Protein AF-A0A9X4SEG3-F1 (afdb_monomer)

Radius of gyration: 26.06 Å; Cα contacts (8 Å, |Δi|>4): 181; chains: 1; bounding box: 43×41×82 Å

Solvent-accessible surface area (backbone atoms only — not comparable to full-atom values): 9471 Å² total; per-residue (Å²): 117,73,63,64,54,51,52,53,50,54,51,52,52,52,53,50,52,51,52,51,52,50,49,49,62,76,39,39,75,70,53,56,73,75,50,84,74,76,83,69,88,50,76,54,48,27,5,53,78,68,40,68,84,71,41,33,72,49,71,45,48,43,78,89,40,78,43,56,24,36,30,52,32,48,47,44,93,79,69,66,38,66,38,53,41,68,74,64,84,72,84,73,83,77,61,62,58,85,83,89,75,83,95,45,58,96,80,15,46,58,4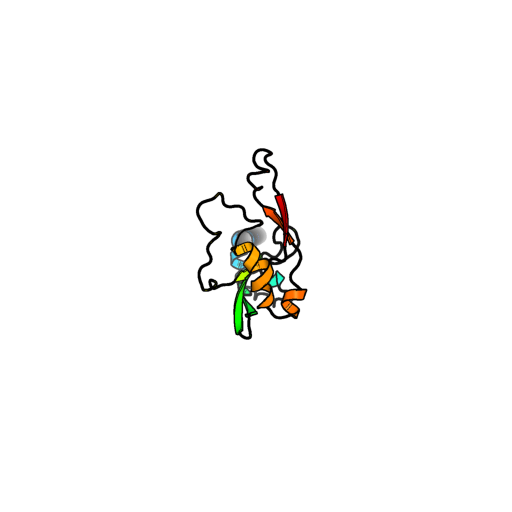8,52,38,48,64,67,50,52,50,68,38,37,44,73,71,58,55,71,71,44,54,81,39,81,41,79,41,75,44,47,78,95,56,55,87,72,86,57,71,37,78,47,78,41,61,62,109

Mean predicted aligned error: 10.56 Å

Sequence (157 aa):
MKSKKKMMMFLGLSLLQILIAVFIVVKREDFIYLLPAKEPQVLRDLAYDKDKRLGYTIHIKEEGKLVPYLVLTKNYINQGNVLLLRKYLLDPPMSFRDGWEEAYYGHSIPEACMHKDFIKRLSKDVQKNIPLTELGIKPSEENAGMGHIEKIKRKLF

Organism: NCBI:txid1281486

InterPro domains:
  IPR046240 Domain of unknown function DUF6273 [PF19789] (79-157)

pLDDT: mean 83.92, std 8.59, range [56.06, 95.69]

Nearest PDB structures (foldseek):
  7y7a-assembly1_UA  TM=1.398E-01  e=9.437E+00  Porphyridium purpureum

Secondary structure (DSSP, 8-state):
-HHHHHHHHHHHHHHHHHHHHHHHHHTHHHHHTTSPPPPP-SGGGG-TTT-GGG--EEEEEETTEEEEEEEEEEEETTTTEEEEEESS--SS---SSSSSS---GGG-HHHHIIIIIIHHHB-HHHHHHS-EEEEEEPPPGGGTTS-PPEEEEEE--

Foldseek 3Di:
DVVVVVVVVVVVVVVVVVVVVVVCVVCVVVVVVVDDDDADPDLQCLACVHDPNNHQWDFFQFQNDTFIWGFHHQQVVNPRHTDIHGPDDDPPDDDQDPDDDDRFNCPTPVNCCQFPPRLVRGDPVVSVPQDFDWDFTDDDPVPPDPPDTDIDTGRHD

Structure (mmCIF, N/CA/C/O backbone):
data_AF-A0A9X4SEG3-F1
#
_entry.id   AF-A0A9X4SEG3-F1
#
loop_
_atom_site.group_PDB
_atom_site.id
_atom_site.type_symbol
_atom_site.label_atom_id
_atom_site.label_alt_id
_atom_site.label_comp_id
_atom_site.label_asym_id
_atom_site.label_entity_id
_atom_site.label_seq_id
_atom_site.pdbx_PDB_ins_code
_atom_site.Cartn_x
_atom_site.Cartn_y
_atom_site.Cartn_z
_atom_site.occupancy
_atom_site.B_iso_or_equiv
_atom_site.auth_seq_id
_atom_site.auth_comp_id
_atom_site.auth_asym_id
_atom_site.auth_atom_id
_atom_site.pdbx_PDB_model_num
ATOM 1 N N . MET A 1 1 ? -14.946 26.618 64.139 1.00 58.41 1 MET A N 1
ATOM 2 C CA . MET A 1 1 ? -14.111 25.448 63.758 1.00 58.41 1 MET A CA 1
ATOM 3 C C . MET A 1 1 ? -14.717 24.586 62.635 1.00 58.41 1 MET A C 1
ATOM 5 O O . MET A 1 1 ? -13.980 24.148 61.760 1.00 58.41 1 MET A O 1
ATOM 9 N N . LYS A 1 2 ? -16.047 24.381 62.601 1.00 58.00 2 LYS A N 1
ATOM 10 C CA . LYS A 1 2 ? -16.752 23.530 61.614 1.00 58.00 2 LYS A CA 1
ATOM 11 C C . LYS A 1 2 ? -16.654 24.008 60.145 1.00 58.00 2 LYS A C 1
ATOM 13 O O . LYS A 1 2 ? -16.525 23.168 59.262 1.00 58.00 2 LYS A O 1
ATOM 18 N N . SER A 1 3 ? -16.659 25.322 59.871 1.00 68.94 3 SER A N 1
ATOM 19 C CA . SER A 1 3 ? -16.568 25.845 58.488 1.00 68.94 3 SER A CA 1
ATOM 20 C C . SER A 1 3 ? -15.157 25.759 57.889 1.00 68.94 3 SER A C 1
ATOM 22 O O . SER A 1 3 ? -15.024 25.383 56.730 1.00 68.94 3 SER A O 1
ATOM 24 N N . LYS A 1 4 ? -14.097 25.988 58.682 1.00 75.88 4 LYS A N 1
ATOM 25 C CA . LYS A 1 4 ? -12.697 25.835 58.237 1.00 75.88 4 LYS A CA 1
ATOM 26 C C . LYS A 1 4 ? -12.380 24.396 57.802 1.00 75.88 4 LYS A C 1
ATOM 28 O O . LYS A 1 4 ? -11.745 24.204 56.774 1.00 75.88 4 LYS A O 1
ATOM 33 N N . LYS A 1 5 ? -12.886 23.384 58.526 1.00 78.88 5 LYS A N 1
ATOM 34 C CA . LYS A 1 5 ? -12.760 21.962 58.138 1.00 78.88 5 LYS A CA 1
ATOM 35 C C . LYS A 1 5 ? -13.456 21.654 56.807 1.00 78.88 5 LYS A C 1
ATOM 37 O O . LYS A 1 5 ? -12.868 20.983 55.968 1.00 78.88 5 LYS A O 1
ATOM 42 N N . LYS A 1 6 ? -14.673 22.175 56.595 1.00 79.44 6 LYS A N 1
ATOM 43 C CA . LYS A 1 6 ? -15.382 22.037 55.311 1.00 79.44 6 LYS A CA 1
ATOM 44 C C . LYS A 1 6 ? -14.609 22.703 54.170 1.00 7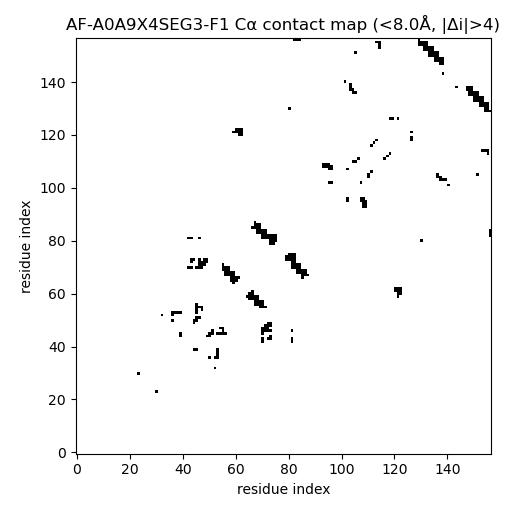9.44 6 LYS A C 1
ATOM 46 O O . LYS A 1 6 ? -14.452 22.093 53.124 1.00 79.44 6 LYS A O 1
ATOM 51 N N . MET A 1 7 ? -14.075 23.906 54.385 1.00 83.50 7 MET A N 1
ATOM 52 C CA . MET A 1 7 ? -13.304 24.632 53.370 1.00 83.50 7 MET A CA 1
ATOM 53 C C . MET A 1 7 ? -12.010 23.904 52.980 1.00 83.50 7 MET A C 1
ATOM 55 O O . MET A 1 7 ? -11.731 23.766 51.796 1.00 83.50 7 MET A O 1
ATOM 59 N N . MET A 1 8 ? -11.272 23.357 53.951 1.00 84.38 8 MET A N 1
ATOM 60 C CA . MET A 1 8 ? -10.089 22.525 53.683 1.00 84.38 8 MET A CA 1
ATOM 61 C C . MET A 1 8 ? -10.436 21.235 52.931 1.00 84.38 8 MET A C 1
ATOM 63 O O . MET A 1 8 ? -9.691 20.817 52.051 1.00 84.38 8 MET A O 1
ATOM 67 N N . MET A 1 9 ? -11.582 20.624 53.243 1.00 85.69 9 MET A N 1
ATOM 68 C CA . MET A 1 9 ? -12.073 19.443 52.533 1.00 85.69 9 MET A CA 1
ATOM 69 C C . MET A 1 9 ? -12.426 19.770 51.072 1.00 85.69 9 MET A C 1
ATOM 71 O O . MET A 1 9 ? -12.031 19.027 50.178 1.00 85.69 9 MET A O 1
ATOM 75 N N . PHE A 1 10 ? -13.089 20.904 50.813 1.00 85.94 10 PHE A N 1
ATOM 76 C CA . PHE A 1 10 ? -13.342 21.393 49.451 1.00 85.94 10 PHE A CA 1
ATOM 77 C C . PHE A 1 10 ? -12.047 21.692 48.688 1.00 85.94 10 PHE A C 1
ATOM 79 O O . PHE A 1 10 ? -11.931 21.328 47.521 1.00 85.94 10 PHE A O 1
ATOM 86 N N . LEU A 1 11 ? -11.059 22.305 49.347 1.00 86.69 11 LEU A N 1
ATOM 87 C CA . LEU A 1 11 ? -9.759 22.593 48.741 1.00 86.69 11 LEU A CA 1
ATOM 88 C C . LEU A 1 11 ? -9.020 21.301 48.354 1.00 86.69 11 LEU A C 1
ATOM 90 O O . LEU A 1 11 ? -8.482 21.203 47.255 1.00 86.69 11 LEU A O 1
ATOM 94 N N . GLY A 1 12 ? -9.045 20.292 49.231 1.00 88.00 12 GLY A N 1
ATOM 95 C CA . GLY A 1 12 ? -8.456 18.978 48.965 1.00 88.00 12 GLY A CA 1
ATOM 96 C C . GLY A 1 12 ? -9.146 18.230 47.820 1.00 88.00 12 GLY A C 1
ATOM 97 O O . GLY A 1 12 ? -8.469 17.669 46.964 1.00 88.00 12 GLY A O 1
ATOM 98 N N . LEU A 1 13 ? -10.481 18.272 47.756 1.00 88.56 13 LEU A N 1
ATOM 99 C CA . LEU A 1 13 ? -11.262 17.700 46.649 1.00 88.56 13 LEU A CA 1
ATOM 100 C C . LEU A 1 13 ? -10.959 18.391 45.312 1.00 88.56 13 LEU A C 1
ATOM 102 O O . LEU A 1 13 ? -10.793 17.712 44.302 1.00 88.56 13 LEU A O 1
ATOM 106 N N . SER A 1 14 ? -10.835 19.720 45.317 1.00 86.88 14 SER A N 1
ATOM 107 C CA . SER A 1 14 ? -10.451 20.505 44.138 1.00 86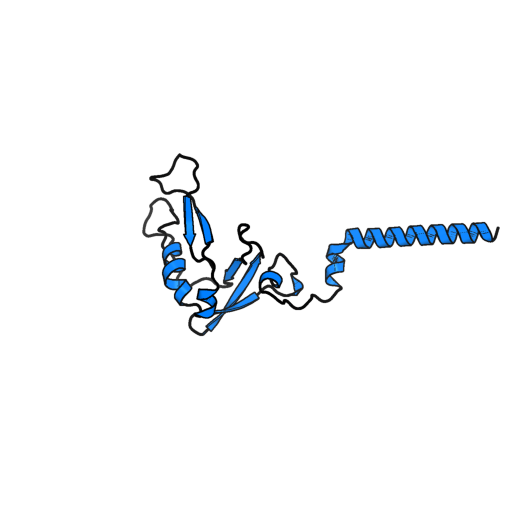.88 14 SER A CA 1
ATOM 108 C C . SER A 1 14 ? -9.051 20.128 43.635 1.00 86.88 14 SER A C 1
ATOM 110 O O . SER A 1 14 ? -8.872 19.810 42.460 1.00 86.88 14 SER A O 1
ATOM 112 N N . LEU A 1 15 ? -8.066 20.054 44.537 1.00 89.38 15 LEU A N 1
ATOM 113 C CA . LEU A 1 15 ? -6.704 19.620 44.205 1.00 89.38 15 LEU A CA 1
ATOM 114 C C . LEU A 1 15 ? -6.668 18.193 43.643 1.00 89.38 15 LEU A C 1
ATOM 116 O O . LEU A 1 15 ? -5.946 17.926 42.682 1.00 89.38 15 LEU A O 1
ATOM 120 N N . LEU A 1 16 ? -7.475 17.285 44.197 1.00 92.38 16 LEU A N 1
ATOM 121 C CA . LEU A 1 16 ? -7.578 15.912 43.710 1.00 92.38 16 LEU A CA 1
ATOM 122 C C . LEU A 1 16 ? -8.166 15.847 42.292 1.00 92.38 16 LEU A C 1
ATOM 124 O O . LEU A 1 16 ? -7.650 15.111 41.454 1.00 92.38 16 LEU A O 1
ATOM 128 N N . GLN A 1 17 ? -9.203 16.636 41.994 1.00 88.94 17 GLN A N 1
ATOM 129 C CA . GLN A 1 17 ? -9.780 16.717 40.646 1.00 88.94 17 GLN A CA 1
ATOM 130 C C . GLN A 1 17 ? -8.765 17.231 39.619 1.00 88.94 17 GLN A C 1
ATOM 132 O O . GLN A 1 17 ? -8.683 16.689 38.517 1.00 88.94 17 GLN A O 1
ATOM 137 N N . ILE A 1 18 ? -7.957 18.227 39.992 1.00 90.88 18 ILE A N 1
ATOM 138 C CA . ILE A 1 18 ? -6.886 18.754 39.136 1.00 90.88 18 ILE A CA 1
ATOM 139 C C . ILE A 1 18 ? -5.825 17.676 38.882 1.00 90.88 18 ILE A C 1
ATOM 141 O O . ILE A 1 18 ? -5.434 17.472 37.736 1.00 90.88 18 ILE A O 1
ATOM 145 N N . LEU A 1 19 ? -5.403 16.937 39.914 1.00 90.56 19 LEU A N 1
ATOM 146 C CA . LEU A 1 19 ? -4.443 15.836 39.766 1.00 90.56 19 LEU A CA 1
ATOM 147 C C . LEU A 1 19 ? -4.964 14.729 38.841 1.00 90.56 19 LEU A C 1
ATOM 149 O O . LEU A 1 19 ? -4.216 14.243 37.996 1.00 90.56 19 LEU A O 1
ATOM 153 N N . ILE A 1 20 ? -6.246 14.369 38.951 1.00 87.25 20 ILE A N 1
ATOM 154 C CA . ILE A 1 20 ? -6.887 13.389 38.062 1.00 87.25 20 ILE A CA 1
ATOM 155 C C . ILE A 1 20 ? -6.917 13.907 36.619 1.00 87.25 20 ILE A C 1
ATOM 157 O O . ILE A 1 20 ? -6.565 13.171 35.699 1.00 87.25 20 ILE A O 1
ATOM 161 N N . ALA A 1 21 ? -7.288 15.172 36.404 1.00 85.62 21 ALA A N 1
ATOM 162 C CA . ALA A 1 21 ? -7.313 15.768 35.070 1.00 85.62 21 ALA A CA 1
ATOM 163 C C . ALA A 1 21 ? -5.914 15.803 34.433 1.00 85.62 21 ALA A C 1
ATOM 165 O O . ALA A 1 21 ? -5.755 15.415 33.277 1.00 85.62 21 ALA A O 1
ATOM 166 N N . VAL A 1 22 ? -4.887 16.194 35.198 1.00 87.31 22 VAL A N 1
ATOM 167 C CA . VAL A 1 22 ? -3.485 16.166 34.751 1.00 87.31 22 VAL A CA 1
ATOM 168 C C . VAL A 1 22 ? -3.052 14.738 34.430 1.00 87.31 22 VAL A C 1
ATOM 170 O O . VAL A 1 22 ? -2.453 14.512 33.382 1.00 87.31 22 VAL A O 1
ATOM 173 N N . PHE A 1 23 ? -3.404 13.762 35.271 1.00 84.69 23 PHE A N 1
ATOM 174 C CA . PHE A 1 23 ? -3.096 12.356 35.021 1.00 84.69 23 PHE A CA 1
ATOM 175 C C . PHE A 1 23 ? -3.724 11.860 33.711 1.00 84.69 23 PHE A C 1
ATOM 177 O O . PHE A 1 23 ? -3.027 11.249 32.907 1.00 84.69 23 PHE A O 1
ATOM 184 N N . ILE A 1 24 ? -4.993 12.189 33.441 1.00 82.31 24 ILE A N 1
ATOM 185 C CA . ILE A 1 24 ? -5.682 11.844 32.184 1.00 82.31 24 ILE A CA 1
ATOM 186 C C . ILE A 1 24 ? -5.010 12.506 30.976 1.00 82.31 24 ILE A C 1
ATOM 188 O O . ILE A 1 24 ? -4.871 11.867 29.938 1.00 82.31 24 ILE A O 1
ATOM 192 N N . VAL A 1 25 ? -4.575 13.765 31.087 1.00 80.31 25 VAL A N 1
ATOM 193 C CA . VAL A 1 25 ? -3.887 14.473 29.993 1.00 80.31 25 VAL A CA 1
ATOM 194 C C . VAL A 1 25 ? -2.506 13.872 29.720 1.00 80.31 25 VAL A C 1
ATOM 196 O O . VAL A 1 25 ? -2.166 13.640 28.563 1.00 80.31 25 VAL A O 1
ATOM 199 N N . VAL A 1 26 ? -1.732 13.564 30.765 1.00 82.31 26 VAL A N 1
ATOM 200 C CA . VAL A 1 26 ? -0.400 12.942 30.646 1.00 82.31 26 VAL A CA 1
ATOM 201 C C . VAL A 1 26 ? -0.501 11.520 30.093 1.00 82.31 26 VAL A C 1
ATOM 203 O O . VAL A 1 26 ? 0.327 11.104 29.289 1.00 82.31 26 VAL A O 1
ATOM 206 N N . LYS A 1 27 ? -1.535 10.776 30.492 1.00 78.56 27 LYS A N 1
ATOM 207 C CA . LYS A 1 27 ? -1.789 9.393 30.071 1.00 78.56 27 LYS A CA 1
ATOM 208 C C . LYS A 1 27 ? -2.774 9.278 28.915 1.00 78.56 27 LYS A C 1
ATOM 210 O O . LYS A 1 27 ? -3.278 8.192 28.648 1.00 78.56 27 LYS A O 1
ATOM 215 N N . ARG A 1 28 ? -3.052 10.377 28.213 1.00 68.12 28 ARG A N 1
ATOM 216 C CA . ARG A 1 28 ? -4.111 10.453 27.201 1.00 68.12 28 ARG A CA 1
ATOM 217 C C . ARG A 1 28 ? -3.997 9.349 26.157 1.00 68.12 28 ARG A C 1
ATOM 219 O O . ARG A 1 28 ? -5.012 8.757 25.816 1.00 68.12 28 ARG A O 1
ATOM 226 N N . GLU A 1 29 ? -2.787 9.052 25.690 1.00 65.88 29 GLU A N 1
ATOM 227 C CA . GLU A 1 29 ? -2.554 7.983 24.713 1.00 65.88 29 GLU A CA 1
ATOM 228 C C . GLU A 1 29 ? -2.910 6.598 25.268 1.00 65.88 29 GLU A C 1
ATOM 230 O O . GLU A 1 29 ? -3.603 5.848 24.588 1.00 65.88 29 GLU A O 1
ATOM 235 N N . ASP A 1 30 ? -2.561 6.306 26.525 1.00 67.81 30 ASP A N 1
ATOM 236 C CA . ASP A 1 30 ? -2.916 5.061 27.221 1.00 67.81 30 ASP A CA 1
ATOM 237 C C . ASP A 1 30 ? -4.444 4.950 27.442 1.00 67.81 30 ASP A C 1
ATOM 239 O O . ASP A 1 30 ? -5.023 3.868 27.332 1.00 67.81 30 ASP A O 1
ATOM 243 N N . PHE A 1 31 ? -5.129 6.075 27.695 1.00 68.81 31 PHE A N 1
ATOM 244 C CA . PHE A 1 31 ? -6.587 6.114 27.879 1.00 68.81 31 PHE A CA 1
ATOM 245 C C . PHE A 1 31 ? -7.381 5.991 26.572 1.00 68.81 31 PHE A C 1
ATOM 247 O O . PHE A 1 31 ? -8.514 5.507 26.604 1.00 68.81 31 PHE A O 1
ATOM 254 N N . ILE A 1 32 ? -6.818 6.383 25.420 1.00 65.56 32 ILE A N 1
ATOM 255 C C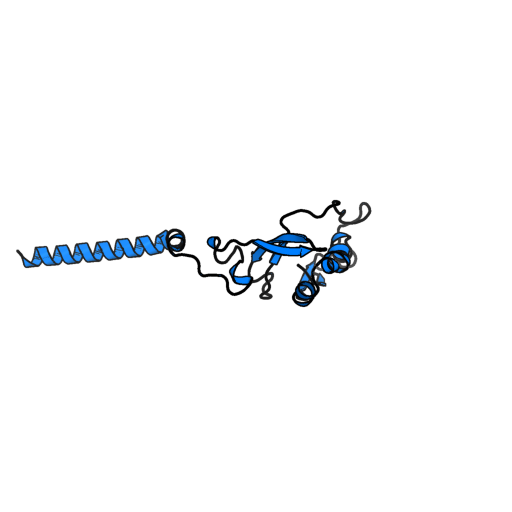A . ILE A 1 32 ? -7.490 6.218 24.118 1.00 65.56 32 ILE A CA 1
ATOM 256 C C . ILE A 1 32 ? -7.832 4.741 23.883 1.00 65.56 32 ILE A C 1
ATOM 258 O O . ILE A 1 32 ? -8.901 4.465 23.340 1.00 65.56 32 ILE A O 1
ATOM 262 N N . TYR A 1 33 ? -7.007 3.807 24.378 1.00 66.12 33 TYR A N 1
ATOM 263 C CA . TYR A 1 33 ? -7.226 2.363 24.259 1.00 66.12 33 TYR A CA 1
ATOM 264 C C . TYR A 1 33 ? -8.443 1.829 25.041 1.00 66.12 33 TYR A C 1
ATOM 266 O O . TYR A 1 33 ? -8.915 0.744 24.709 1.00 66.12 33 TYR A O 1
ATOM 274 N N . LEU A 1 34 ? -8.988 2.574 26.015 1.00 75.12 34 LEU A N 1
ATOM 275 C CA . LEU A 1 34 ? -10.133 2.140 26.838 1.00 75.12 34 LEU A CA 1
ATOM 276 C C . LEU A 1 34 ? -11.494 2.293 26.145 1.00 75.12 34 LEU A C 1
ATOM 278 O O . LEU A 1 34 ? -12.448 1.610 26.509 1.00 75.12 34 LEU A O 1
ATOM 282 N N . LEU A 1 35 ? -11.607 3.188 25.162 1.00 77.62 35 LEU A N 1
ATOM 283 C CA . LEU A 1 35 ? -12.846 3.390 24.404 1.00 77.62 35 LEU A CA 1
ATOM 284 C C . LEU A 1 35 ? -12.831 2.526 23.148 1.00 77.62 35 LEU A C 1
ATOM 286 O O . LEU A 1 35 ? -11.835 2.590 22.448 1.00 77.62 35 LEU A O 1
ATOM 290 N N . PRO A 1 36 ? -13.885 1.783 22.781 1.00 79.38 36 PRO A N 1
ATOM 291 C CA . PRO A 1 36 ? -13.873 0.997 21.548 1.00 79.38 36 PRO A CA 1
ATOM 292 C C . PRO A 1 36 ? -13.571 1.883 20.331 1.00 79.38 36 PRO A C 1
ATOM 294 O O . PRO A 1 36 ? -14.048 3.018 20.228 1.00 79.38 36 PRO A O 1
ATOM 297 N N . ALA A 1 37 ? -12.747 1.372 19.417 1.00 83.38 37 ALA A N 1
ATOM 298 C CA . ALA A 1 37 ? -12.424 2.084 18.191 1.00 83.38 37 ALA A CA 1
ATOM 299 C C . ALA A 1 37 ? -13.676 2.169 17.301 1.00 83.38 37 ALA A C 1
ATOM 301 O O . ALA A 1 37 ? -14.454 1.219 17.218 1.00 83.38 37 ALA A O 1
ATOM 302 N N . LYS A 1 38 ? -13.898 3.325 16.667 1.00 86.06 38 LYS A N 1
ATOM 303 C CA . LYS A 1 38 ? -15.053 3.520 15.778 1.00 86.06 38 LYS A CA 1
ATOM 304 C C . LYS A 1 38 ? -14.860 2.728 14.496 1.00 86.06 38 LYS A C 1
ATOM 306 O O . LYS A 1 38 ? -13.781 2.799 13.918 1.00 86.06 38 LYS A O 1
ATOM 311 N N . GLU A 1 39 ? -15.910 2.063 14.026 1.00 88.75 39 GLU A N 1
ATOM 312 C CA . GLU A 1 39 ? -15.834 1.310 12.776 1.00 88.75 39 GLU A CA 1
ATOM 313 C C . GLU A 1 39 ? -15.315 2.186 11.615 1.00 88.75 39 GLU A C 1
ATOM 315 O O . GLU A 1 39 ? -15.765 3.329 11.459 1.00 88.75 39 GLU A O 1
ATOM 320 N N . PRO A 1 40 ? -14.354 1.685 10.816 1.00 90.19 40 PRO A N 1
ATOM 321 C CA . PRO A 1 40 ? -13.790 2.421 9.691 1.00 90.19 40 PRO A CA 1
ATOM 322 C C . PRO A 1 40 ? -14.855 2.657 8.616 1.00 90.19 40 PRO A C 1
ATOM 324 O O . PRO A 1 40 ? -15.520 1.716 8.189 1.00 90.19 40 PRO A O 1
ATOM 327 N N . GLN A 1 41 ? -14.983 3.891 8.128 1.00 90.25 41 GLN A N 1
ATOM 328 C CA . GLN A 1 41 ? -15.911 4.227 7.041 1.00 90.25 41 GLN A CA 1
ATOM 329 C C . GLN A 1 41 ? -15.202 4.313 5.691 1.00 90.25 41 GLN A C 1
ATOM 331 O O . GLN A 1 41 ? -15.769 3.976 4.654 1.00 90.25 41 GLN A O 1
ATOM 336 N N . VAL A 1 42 ? -13.948 4.766 5.697 1.00 89.0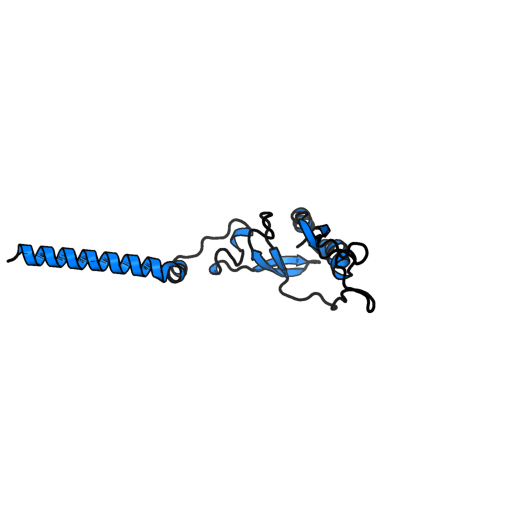6 42 VAL A N 1
ATOM 337 C CA . VAL A 1 42 ? -13.109 4.869 4.502 1.00 89.06 42 VAL A CA 1
ATOM 338 C C . VAL A 1 42 ? -11.786 4.146 4.701 1.00 89.06 42 VAL A C 1
ATOM 340 O O . VAL A 1 42 ? -11.312 3.970 5.818 1.00 89.06 42 VAL A O 1
ATOM 343 N N . LEU A 1 43 ? -11.117 3.793 3.602 1.00 88.44 43 LEU A N 1
ATOM 344 C CA . LEU A 1 43 ? -9.823 3.105 3.655 1.00 88.44 43 LEU A CA 1
ATOM 345 C C . LEU A 1 43 ? -8.758 3.875 4.460 1.00 88.44 43 LEU A C 1
ATOM 347 O O . LEU A 1 43 ? -7.942 3.272 5.145 1.00 88.44 43 LEU A O 1
ATOM 351 N N . ARG A 1 44 ? -8.796 5.214 4.444 1.00 88.44 44 ARG A N 1
ATOM 352 C CA . ARG A 1 44 ? -7.910 6.069 5.259 1.00 88.44 44 ARG A CA 1
ATOM 353 C C . ARG A 1 44 ? -8.107 5.898 6.766 1.00 88.44 44 ARG A C 1
ATOM 355 O O . ARG A 1 44 ? -7.213 6.259 7.525 1.00 88.44 44 ARG A O 1
ATOM 362 N N . ASP A 1 45 ? -9.254 5.384 7.203 1.00 89.62 45 ASP A N 1
ATOM 363 C CA . ASP A 1 45 ? -9.540 5.126 8.616 1.00 89.62 45 ASP A CA 1
ATOM 364 C C . ASP A 1 45 ? -8.757 3.923 9.146 1.00 89.62 45 ASP A C 1
ATOM 366 O O . ASP A 1 45 ? -8.432 3.893 10.326 1.00 89.62 45 ASP A O 1
ATOM 370 N N . LEU A 1 46 ? -8.396 2.996 8.252 1.00 91.94 46 LEU A N 1
ATOM 371 C CA . LEU A 1 46 ? -7.590 1.804 8.527 1.00 91.94 46 LEU A CA 1
ATOM 372 C C . LEU A 1 46 ? -6.079 2.062 8.491 1.00 91.94 46 LEU A C 1
ATOM 374 O O . LEU A 1 46 ? -5.297 1.138 8.699 1.00 91.94 46 LEU A O 1
ATOM 378 N N . ALA A 1 47 ? -5.639 3.279 8.165 1.00 90.56 47 ALA A N 1
ATOM 379 C CA . ALA A 1 47 ? -4.217 3.576 8.085 1.00 90.56 47 ALA A CA 1
ATOM 380 C C . ALA A 1 47 ? -3.539 3.407 9.455 1.00 90.56 47 ALA A C 1
ATOM 382 O O . ALA A 1 47 ? -4.067 3.837 10.484 1.00 90.56 47 ALA A O 1
ATOM 383 N N . TYR A 1 48 ? -2.345 2.810 9.457 1.00 84.62 48 TYR A N 1
ATOM 384 C CA . TYR A 1 48 ? -1.568 2.527 10.667 1.00 84.62 48 TYR A CA 1
ATOM 385 C C . TYR A 1 48 ? -1.292 3.781 11.522 1.00 84.62 48 TYR A C 1
ATOM 387 O O . TYR A 1 48 ? -1.145 3.686 12.741 1.00 84.62 48 TYR A O 1
ATOM 395 N N . ASP A 1 49 ? -1.268 4.960 10.895 1.00 83.50 49 ASP A N 1
ATOM 396 C CA . ASP A 1 49 ? -1.068 6.267 11.529 1.00 83.50 49 ASP A CA 1
ATOM 397 C C . ASP A 1 49 ? -2.334 6.889 12.160 1.00 83.50 49 ASP A C 1
ATOM 399 O O . ASP A 1 49 ? -2.252 7.984 12.722 1.00 83.50 49 ASP A O 1
ATOM 403 N N . LYS A 1 50 ? -3.503 6.231 12.086 1.00 83.19 50 LYS A N 1
ATOM 404 C CA . LYS A 1 50 ? -4.779 6.767 12.590 1.00 83.19 50 LYS A CA 1
ATOM 405 C C . LYS A 1 50 ? -5.256 6.131 13.900 1.00 83.19 50 LYS A C 1
ATOM 407 O O . LYS A 1 50 ? -5.300 6.826 14.910 1.00 83.19 50 LYS A O 1
ATOM 412 N N . ASP A 1 51 ? -5.636 4.855 13.900 1.00 83.62 51 ASP A N 1
ATOM 413 C CA . ASP A 1 51 ? -5.995 4.106 15.117 1.00 83.62 51 ASP A CA 1
ATOM 414 C C . ASP A 1 51 ? -5.622 2.631 14.938 1.00 83.62 51 ASP A C 1
ATOM 416 O O . ASP A 1 51 ? -6.258 1.891 14.188 1.00 83.62 51 ASP A O 1
ATOM 420 N N . LYS A 1 52 ? -4.585 2.188 15.653 1.00 78.88 52 LYS A N 1
ATOM 421 C CA . LYS A 1 52 ? -3.998 0.847 15.496 1.00 78.88 52 LYS A CA 1
ATOM 422 C C . LYS A 1 52 ? -4.970 -0.291 15.822 1.00 78.88 52 LYS A C 1
ATOM 424 O O . LYS A 1 52 ? -4.752 -1.418 15.383 1.00 78.88 52 LYS A O 1
ATOM 429 N N . ARG A 1 53 ? -6.028 -0.023 16.591 1.00 83.62 53 ARG A N 1
ATOM 430 C CA . ARG A 1 53 ? -6.986 -1.044 17.047 1.00 83.62 53 ARG A CA 1
ATOM 431 C C . ARG A 1 53 ? -7.971 -1.468 15.973 1.00 83.62 53 ARG A C 1
ATOM 433 O O . ARG A 1 53 ? -8.537 -2.548 16.075 1.00 83.62 53 ARG A O 1
ATOM 440 N N . LEU A 1 54 ? -8.155 -0.642 14.946 1.00 83.31 54 LEU A N 1
ATOM 441 C CA . LEU A 1 54 ? -9.016 -0.964 13.808 1.00 83.31 54 LEU A CA 1
ATOM 442 C C . LEU A 1 54 ? -8.436 -2.079 12.933 1.00 83.31 54 LEU A C 1
ATOM 444 O O . LEU A 1 54 ? -9.098 -2.563 12.016 1.00 83.31 54 LEU A O 1
ATOM 448 N N . GLY A 1 55 ? -7.194 -2.484 13.207 1.00 84.69 55 GLY A N 1
ATOM 449 C CA . GLY A 1 55 ? -6.399 -3.209 12.243 1.00 84.69 55 GLY A CA 1
ATOM 450 C C . GLY A 1 55 ? -6.050 -2.309 11.059 1.00 84.69 55 GLY A C 1
ATOM 451 O O . GLY A 1 55 ? -6.567 -1.212 10.873 1.00 84.69 55 GLY A O 1
ATOM 452 N N . TYR A 1 56 ? -5.108 -2.780 10.262 1.00 91.62 56 TYR A N 1
ATOM 453 C CA . TYR A 1 56 ? -4.572 -2.028 9.130 1.00 91.62 56 TYR A CA 1
ATOM 454 C C . TYR A 1 56 ? -4.299 -2.965 7.961 1.00 91.62 56 TYR A C 1
ATOM 456 O O . TYR A 1 56 ? -3.432 -2.709 7.140 1.00 91.62 56 TYR A O 1
ATOM 464 N N . THR A 1 57 ? -4.986 -4.110 7.913 1.00 93.50 57 THR A N 1
ATOM 465 C CA . THR A 1 57 ? -4.873 -5.066 6.813 1.00 93.50 57 THR A CA 1
ATOM 466 C C . THR A 1 57 ? -6.166 -5.097 6.024 1.00 93.50 57 THR A C 1
ATOM 468 O O . THR A 1 57 ? -7.224 -5.349 6.592 1.00 93.50 57 THR A O 1
ATOM 471 N N . ILE A 1 58 ? -6.063 -4.924 4.713 1.00 93.69 58 ILE A N 1
ATOM 472 C CA . ILE A 1 58 ? -7.144 -5.212 3.773 1.00 93.69 58 ILE A CA 1
ATOM 473 C C . ILE A 1 58 ? -6.734 -6.349 2.846 1.00 93.69 58 ILE A C 1
ATOM 475 O O . ILE A 1 58 ? -5.548 -6.632 2.687 1.00 93.69 58 ILE A O 1
ATOM 479 N N . HIS A 1 59 ? -7.714 -7.006 2.235 1.00 94.69 59 HIS A N 1
ATOM 480 C CA . HIS A 1 59 ? -7.464 -8.050 1.250 1.00 94.69 59 HIS A CA 1
ATOM 481 C C . HIS A 1 59 ? -7.830 -7.541 -0.132 1.00 94.69 59 HIS A C 1
ATOM 483 O O . HIS A 1 59 ? -8.943 -7.065 -0.351 1.00 94.69 59 HIS A O 1
ATOM 489 N N . ILE A 1 60 ? -6.890 -7.654 -1.061 1.00 94.06 60 ILE A N 1
ATOM 490 C CA . ILE A 1 60 ? -7.070 -7.224 -2.440 1.00 94.06 60 ILE A CA 1
ATOM 491 C C . ILE A 1 60 ? -6.965 -8.438 -3.344 1.00 94.06 60 ILE A C 1
ATOM 493 O O . ILE A 1 60 ? -6.145 -9.327 -3.131 1.00 94.06 60 ILE A O 1
ATOM 497 N N . LYS A 1 61 ? -7.852 -8.498 -4.337 1.00 93.62 61 LYS A N 1
ATOM 498 C CA . LYS A 1 61 ? -7.892 -9.600 -5.287 1.00 93.62 61 LYS A CA 1
ATOM 499 C C . LYS A 1 61 ? -6.794 -9.424 -6.341 1.00 93.62 61 LYS A C 1
ATOM 501 O O . LYS A 1 61 ? -6.913 -8.548 -7.196 1.00 93.62 61 LYS A O 1
ATOM 506 N N . GLU A 1 62 ? -5.778 -10.278 -6.283 1.00 93.12 62 GLU A N 1
ATOM 507 C CA . GLU A 1 62 ? -4.727 -10.458 -7.290 1.00 93.12 62 GLU A CA 1
ATOM 508 C C . GLU A 1 62 ? -4.956 -11.798 -8.002 1.00 93.12 62 GLU A C 1
ATOM 510 O O . GLU A 1 62 ? -5.005 -12.836 -7.345 1.00 93.12 62 GLU A O 1
ATOM 515 N N . GLU A 1 63 ? -5.135 -11.802 -9.326 1.00 91.56 63 GLU A N 1
ATOM 516 C CA . GLU A 1 63 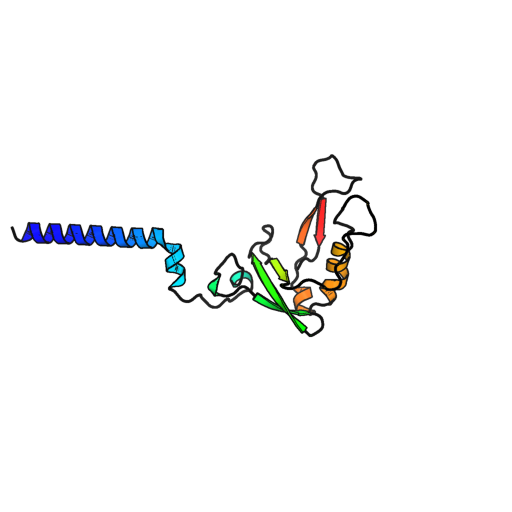? -5.265 -13.034 -10.138 1.00 91.56 63 GLU A CA 1
ATOM 517 C C . GLU A 1 63 ? -6.287 -14.044 -9.579 1.00 91.56 63 GLU A C 1
ATOM 519 O O . GLU A 1 63 ? -6.100 -15.258 -9.599 1.00 91.56 63 GLU A O 1
ATOM 524 N N . GLY A 1 64 ? -7.391 -13.537 -9.028 1.00 90.50 64 GLY A N 1
ATOM 525 C CA . GLY A 1 64 ? -8.433 -14.378 -8.442 1.00 90.50 64 GLY A CA 1
ATOM 526 C C . GLY A 1 64 ? -8.284 -14.658 -6.944 1.00 90.50 64 GLY A C 1
ATOM 527 O O . GLY A 1 64 ? -9.279 -15.021 -6.320 1.00 90.50 64 GLY A O 1
ATOM 528 N N . LYS A 1 65 ? -7.108 -14.432 -6.350 1.00 93.06 65 LYS A N 1
ATOM 529 C CA . LYS A 1 65 ? -6.797 -14.736 -4.945 1.00 93.06 65 LYS A CA 1
ATOM 530 C C . LYS A 1 65 ? -6.826 -13.482 -4.078 1.00 93.06 65 LYS A C 1
ATOM 532 O O . LYS A 1 65 ? -6.409 -12.414 -4.509 1.00 93.06 65 LYS A O 1
ATOM 537 N N . LEU A 1 66 ? -7.310 -13.610 -2.845 1.00 95.12 66 LEU A N 1
ATOM 538 C CA . LEU A 1 66 ? -7.255 -12.534 -1.856 1.00 95.12 66 LEU A CA 1
ATOM 539 C C . LEU A 1 66 ? -5.862 -12.484 -1.227 1.00 95.12 66 LEU A C 1
ATOM 541 O O . LEU A 1 66 ? -5.457 -13.418 -0.540 1.00 95.12 66 LEU A O 1
ATOM 545 N N . VAL A 1 67 ? -5.149 -11.387 -1.452 1.00 95.19 67 VAL A N 1
ATOM 546 C CA . VAL A 1 67 ? -3.808 -11.150 -0.916 1.00 95.19 67 VAL A CA 1
ATOM 547 C C . VAL A 1 67 ? -3.864 -10.019 0.112 1.00 95.19 67 VAL A C 1
ATOM 549 O O . VAL A 1 67 ? -4.543 -9.017 -0.128 1.00 95.19 67 VAL A O 1
ATOM 552 N N . PRO A 1 68 ? -3.200 -10.153 1.272 1.00 95.69 68 PRO A N 1
ATOM 553 C CA . PRO A 1 68 ? -3.251 -9.134 2.310 1.00 95.69 68 PRO A CA 1
ATOM 554 C C . PRO A 1 68 ? -2.274 -7.974 2.067 1.00 95.69 68 PRO A C 1
ATOM 556 O O . PRO A 1 68 ? -1.090 -8.169 1.780 1.00 95.69 68 PRO A O 1
ATOM 559 N N . TYR A 1 69 ? -2.772 -6.762 2.298 1.00 94.50 69 TYR A N 1
ATOM 560 C CA . TYR A 1 69 ? -2.058 -5.491 2.200 1.00 94.50 69 TYR A CA 1
ATOM 561 C C . TYR A 1 69 ? -2.177 -4.704 3.495 1.00 94.50 69 TYR A C 1
ATOM 563 O O . TYR A 1 69 ? -3.258 -4.619 4.070 1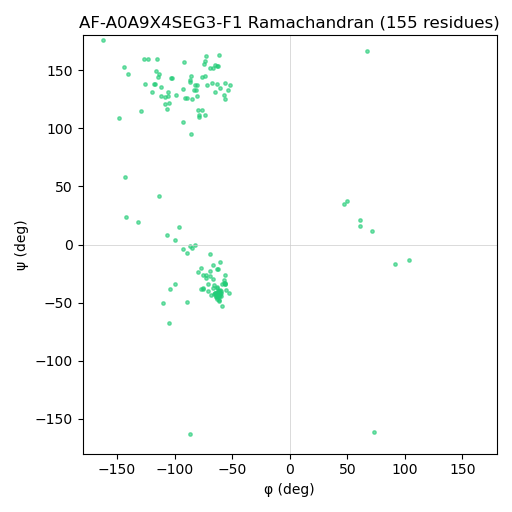.00 94.50 69 TYR A O 1
ATOM 571 N N . LEU A 1 70 ? -1.075 -4.100 3.924 1.00 93.50 70 LEU A N 1
ATOM 572 C CA . LEU A 1 70 ? -1.026 -3.133 5.008 1.00 93.50 70 LEU A CA 1
ATOM 573 C C . LEU A 1 70 ? -1.437 -1.751 4.502 1.00 93.50 70 LEU A C 1
ATOM 575 O O . LEU A 1 70 ? -0.918 -1.297 3.490 1.00 93.50 70 LEU A O 1
ATOM 579 N N . VAL A 1 71 ? -2.310 -1.063 5.228 1.00 93.25 71 VAL A N 1
ATOM 580 C CA . VAL A 1 71 ? -2.667 0.339 5.003 1.00 93.25 71 VAL A CA 1
ATOM 581 C C . VAL A 1 71 ? -1.754 1.194 5.880 1.00 93.25 71 VAL A C 1
ATOM 583 O O . VAL A 1 71 ? -1.904 1.217 7.099 1.00 93.25 71 VAL A O 1
ATOM 586 N N . LEU A 1 72 ? -0.758 1.854 5.289 1.00 89.69 72 LEU A N 1
ATOM 587 C CA . LEU A 1 72 ? 0.340 2.458 6.054 1.00 89.69 72 LEU A CA 1
ATOM 588 C C . LEU A 1 72 ? 0.068 3.897 6.497 1.00 89.69 72 LEU A C 1
ATOM 590 O O . LEU A 1 72 ? 0.259 4.227 7.663 1.00 89.69 72 LEU A O 1
ATOM 594 N N . THR A 1 73 ? -0.365 4.759 5.582 1.00 88.62 73 THR A N 1
ATOM 595 C CA . THR A 1 73 ? -0.602 6.181 5.875 1.00 88.62 73 THR A CA 1
ATOM 596 C C . THR A 1 73 ? -1.798 6.710 5.107 1.00 88.62 73 THR A C 1
ATOM 598 O O . THR A 1 73 ? -2.102 6.205 4.030 1.00 88.62 73 THR A O 1
ATOM 601 N N . LYS A 1 74 ? -2.468 7.733 5.649 1.00 85.88 74 LYS A N 1
ATOM 602 C CA . LYS A 1 74 ? -3.618 8.420 5.033 1.00 85.88 74 LYS A CA 1
ATOM 603 C C . LYS A 1 74 ? -3.262 9.602 4.121 1.00 85.88 74 LYS A C 1
ATOM 605 O O . LYS A 1 74 ? -4.167 10.195 3.531 1.00 85.88 74 LYS A O 1
ATOM 610 N N . ASN A 1 75 ? -1.992 9.999 4.069 1.00 86.19 75 ASN A N 1
ATOM 611 C CA . ASN A 1 75 ? -1.539 11.151 3.290 1.00 86.19 75 ASN A CA 1
ATOM 612 C C . ASN A 1 75 ? -0.164 10.892 2.673 1.00 86.19 75 ASN A C 1
ATOM 614 O O . ASN A 1 75 ? 0.802 11.614 2.929 1.00 86.19 75 ASN A O 1
ATOM 618 N N . TYR A 1 76 ? -0.075 9.832 1.870 1.00 85.12 76 TYR A N 1
ATOM 619 C CA . TYR A 1 76 ? 1.157 9.517 1.167 1.00 85.12 76 TYR A CA 1
ATOM 620 C C . TYR A 1 76 ? 1.582 10.715 0.312 1.00 85.12 76 TYR A C 1
ATOM 622 O O . TYR A 1 76 ? 0.781 11.245 -0.464 1.00 85.12 76 TYR A O 1
ATOM 630 N N . ILE A 1 77 ? 2.824 11.168 0.520 1.00 82.94 77 ILE A N 1
ATOM 631 C CA . ILE A 1 77 ? 3.475 12.292 -0.172 1.00 82.94 77 ILE A CA 1
ATOM 632 C C . ILE A 1 77 ? 2.623 13.569 -0.291 1.00 82.94 77 ILE A C 1
ATOM 634 O O . ILE A 1 77 ? 2.707 14.297 -1.277 1.00 82.94 77 ILE A O 1
ATOM 638 N N . ASN A 1 78 ? 1.798 13.860 0.719 1.00 85.44 78 ASN A N 1
ATOM 639 C CA . ASN A 1 78 ? 0.920 15.036 0.754 1.00 85.44 78 ASN A CA 1
ATOM 640 C C . ASN A 1 78 ? -0.127 15.107 -0.374 1.00 85.44 78 ASN A C 1
ATOM 642 O O . ASN A 1 78 ? -0.652 16.180 -0.662 1.00 85.44 78 ASN A O 1
ATOM 646 N N . GLN A 1 79 ? -0.456 13.973 -1.000 1.00 80.25 79 GLN A N 1
ATOM 647 C CA . GLN A 1 79 ? -1.449 13.891 -2.080 1.00 80.25 79 GLN A CA 1
ATOM 648 C C . GLN A 1 79 ? -2.823 13.389 -1.604 1.00 80.25 79 GLN A C 1
ATOM 650 O O . GLN A 1 79 ? -3.724 13.189 -2.412 1.00 80.25 79 GLN A O 1
ATOM 655 N N . GLY A 1 80 ? -3.003 13.155 -0.298 1.00 82.00 80 GLY A N 1
ATOM 656 C CA . GLY A 1 80 ? -4.257 12.658 0.2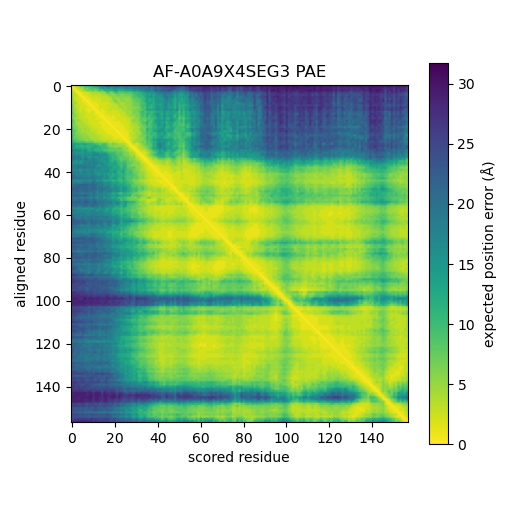76 1.00 82.00 80 GLY A CA 1
ATOM 657 C C . GLY A 1 80 ? -4.569 11.193 -0.051 1.00 82.00 80 GLY A C 1
ATOM 658 O O . GLY A 1 80 ? -5.685 10.742 0.202 1.00 82.00 80 GLY A O 1
ATOM 659 N N . ASN A 1 81 ? -3.611 10.448 -0.601 1.00 86.31 81 ASN A N 1
ATOM 660 C CA . ASN A 1 81 ? -3.769 9.035 -0.938 1.00 86.31 81 ASN A CA 1
ATOM 661 C C . ASN A 1 81 ? -3.319 8.130 0.210 1.00 86.31 81 ASN A C 1
ATOM 663 O O . ASN A 1 81 ? -2.507 8.530 1.050 1.00 86.31 81 ASN A O 1
ATOM 667 N N . VAL A 1 82 ? -3.830 6.896 0.223 1.00 89.56 82 VAL A N 1
ATOM 668 C CA . VAL A 1 82 ? -3.305 5.853 1.108 1.00 89.56 82 VAL A CA 1
ATOM 669 C C . VAL A 1 82 ? -2.141 5.125 0.459 1.00 89.56 82 VAL A C 1
ATOM 671 O O . VAL A 1 82 ? -2.200 4.825 -0.730 1.00 89.56 82 VAL A O 1
ATOM 674 N N . LEU A 1 83 ? -1.109 4.813 1.242 1.00 90.56 83 LEU A N 1
ATOM 675 C CA . LEU A 1 83 ? -0.066 3.881 0.815 1.00 90.56 83 LEU A CA 1
ATOM 676 C C . LEU A 1 83 ? -0.449 2.470 1.247 1.00 90.56 83 LEU A C 1
ATOM 678 O O . LEU A 1 83 ? -0.699 2.241 2.437 1.00 90.56 83 LEU A O 1
ATOM 682 N N . LEU A 1 84 ? -0.462 1.542 0.296 1.00 91.62 84 LEU A N 1
ATOM 683 C CA . LEU A 1 84 ? -0.644 0.128 0.566 1.00 91.62 84 LEU A CA 1
ATOM 684 C C . LEU A 1 84 ? 0.707 -0.586 0.470 1.00 91.62 84 LEU A C 1
ATOM 686 O O . LEU A 1 84 ? 1.565 -0.235 -0.330 1.00 91.62 84 LEU A O 1
ATOM 690 N N . LEU A 1 85 ? 0.923 -1.575 1.332 1.00 91.31 85 LEU A N 1
ATOM 691 C CA . LEU A 1 85 ? 2.107 -2.427 1.283 1.00 91.31 85 LEU A CA 1
ATOM 692 C C . LEU A 1 85 ? 1.673 -3.881 1.311 1.00 91.31 85 LEU A C 1
ATOM 694 O O . LEU A 1 85 ? 1.124 -4.361 2.302 1.00 91.31 85 LEU A O 1
ATOM 698 N N . ARG A 1 86 ? 1.933 -4.597 0.223 1.00 92.25 86 ARG A N 1
ATOM 699 C CA . ARG A 1 86 ? 1.691 -6.036 0.144 1.00 92.25 86 ARG A CA 1
ATOM 700 C C . ARG A 1 86 ? 2.468 -6.749 1.256 1.00 92.25 86 ARG A C 1
ATOM 702 O O . ARG A 1 86 ? 3.665 -6.525 1.399 1.00 92.25 86 ARG A O 1
ATOM 709 N N . LYS A 1 87 ? 1.813 -7.607 2.050 1.00 92.50 87 LYS A N 1
ATOM 710 C CA . LYS A 1 87 ? 2.472 -8.270 3.199 1.00 92.50 87 LYS A CA 1
ATOM 711 C C . LYS A 1 87 ? 3.562 -9.260 2.798 1.00 92.50 87 LYS A C 1
ATOM 713 O O . LYS A 1 87 ? 4.478 -9.500 3.577 1.00 92.50 87 LYS A O 1
ATOM 718 N N . TYR A 1 88 ? 3.422 -9.874 1.630 1.00 90.69 88 TYR A N 1
ATOM 719 C CA . TYR A 1 88 ? 4.312 -10.928 1.163 1.00 90.69 88 TYR A CA 1
ATOM 720 C C . TYR A 1 88 ? 5.056 -10.479 -0.088 1.00 90.69 88 TYR A C 1
ATOM 722 O O . TYR A 1 88 ? 4.524 -9.708 -0.894 1.00 90.69 88 TYR A O 1
ATOM 730 N N . LEU A 1 89 ? 6.275 -10.989 -0.253 1.00 85.81 89 LEU A N 1
ATOM 731 C CA . LEU A 1 89 ? 7.103 -10.708 -1.419 1.00 85.81 89 LEU A CA 1
ATOM 732 C C . LEU A 1 89 ? 6.476 -11.279 -2.697 1.00 85.81 89 LEU A C 1
ATOM 734 O O . LEU A 1 89 ? 5.666 -12.213 -2.663 1.00 85.81 89 LEU A O 1
ATOM 738 N N . LEU A 1 90 ? 6.831 -10.666 -3.822 1.00 83.75 90 LEU A N 1
ATOM 739 C CA . LEU A 1 90 ? 6.582 -11.244 -5.135 1.00 83.75 90 LEU A CA 1
ATOM 740 C C . LEU A 1 90 ? 7.598 -12.356 -5.396 1.00 83.75 90 LEU A C 1
ATOM 742 O O . LEU A 1 90 ? 8.754 -12.254 -4.993 1.00 83.75 90 LEU A O 1
ATOM 746 N N . ASP A 1 91 ? 7.132 -13.400 -6.068 1.00 80.44 91 ASP A N 1
ATOM 747 C CA . ASP A 1 91 ? 7.922 -14.549 -6.494 1.00 80.44 91 ASP A CA 1
ATOM 748 C C . ASP A 1 91 ? 7.843 -14.623 -8.032 1.00 80.44 91 ASP A C 1
ATOM 750 O O . ASP A 1 91 ? 6.730 -14.489 -8.568 1.00 80.44 91 ASP A O 1
ATOM 754 N N . PRO A 1 92 ? 8.966 -14.770 -8.763 1.00 81.50 92 PRO A N 1
ATOM 755 C CA . PRO A 1 92 ? 10.357 -14.822 -8.293 1.00 81.50 92 PRO A CA 1
ATOM 756 C C . PRO A 1 92 ? 10.916 -13.469 -7.817 1.00 81.50 92 PRO A C 1
ATOM 758 O O . PRO A 1 92 ? 10.379 -12.417 -8.181 1.00 81.50 92 PRO A O 1
ATOM 761 N N . PRO A 1 93 ? 12.021 -13.475 -7.039 1.00 81.94 93 PRO A N 1
ATOM 762 C CA . PRO A 1 93 ? 12.798 -12.272 -6.768 1.00 81.94 93 PRO A CA 1
ATOM 763 C C . PRO A 1 93 ? 13.159 -11.560 -8.072 1.00 81.94 93 PRO A C 1
ATOM 765 O O . PRO A 1 93 ? 13.558 -12.189 -9.051 1.00 81.94 93 PRO A O 1
ATOM 768 N N . MET A 1 94 ? 13.030 -10.238 -8.071 1.00 83.81 94 MET A N 1
ATOM 769 C CA . MET A 1 94 ? 13.256 -9.407 -9.247 1.00 83.81 94 MET A CA 1
ATOM 770 C C . MET A 1 94 ? 14.585 -8.667 -9.119 1.00 83.81 94 MET A C 1
ATOM 772 O O . MET A 1 94 ? 14.822 -7.988 -8.118 1.00 83.81 94 MET A O 1
ATOM 776 N N . SER A 1 95 ? 15.444 -8.780 -10.134 1.00 85.56 95 SER A N 1
ATOM 777 C CA . SER A 1 95 ? 16.627 -7.927 -10.252 1.00 85.56 95 SER A CA 1
ATOM 778 C C . SER A 1 95 ? 16.205 -6.479 -10.506 1.00 85.56 95 SER A C 1
ATOM 780 O O . SER A 1 95 ? 15.142 -6.211 -11.060 1.00 85.56 95 SER A O 1
ATOM 782 N N . PHE A 1 96 ? 17.028 -5.514 -10.092 1.00 83.31 96 PHE A N 1
ATOM 783 C CA . PHE A 1 96 ? 16.742 -4.101 -10.364 1.00 83.31 96 PHE A CA 1
ATOM 784 C C . PHE A 1 96 ? 16.930 -3.756 -11.853 1.00 83.31 96 PHE A C 1
ATOM 786 O O . PHE A 1 96 ? 16.208 -2.930 -12.408 1.00 83.31 96 PHE A O 1
ATOM 793 N N . ARG A 1 97 ? 17.896 -4.410 -12.499 1.00 79.81 97 ARG A N 1
ATOM 794 C CA . ARG A 1 97 ? 18.259 -4.288 -13.915 1.00 79.81 97 ARG A CA 1
ATOM 795 C C . ARG A 1 97 ? 19.085 -5.508 -14.335 1.00 79.81 97 ARG A C 1
ATOM 797 O O . ARG A 1 97 ? 19.480 -6.303 -13.476 1.00 79.81 97 ARG A O 1
ATOM 804 N N . ASP A 1 98 ? 19.412 -5.584 -15.615 1.00 77.00 98 ASP A N 1
ATOM 805 C CA . ASP A 1 98 ? 20.397 -6.526 -16.137 1.00 77.00 98 ASP A CA 1
ATOM 806 C C . ASP A 1 98 ? 21.817 -5.947 -15.963 1.00 77.00 98 ASP A C 1
ATOM 808 O O . ASP A 1 98 ? 22.063 -4.779 -16.253 1.00 77.00 98 ASP A O 1
ATOM 812 N N . GLY A 1 99 ? 22.767 -6.736 -15.451 1.00 74.56 99 GLY A N 1
ATOM 813 C CA . GLY A 1 99 ? 24.184 -6.339 -15.363 1.00 74.56 99 GLY A CA 1
ATOM 814 C C . GLY A 1 99 ? 24.568 -5.285 -14.295 1.00 74.56 99 GLY A C 1
ATOM 815 O O . GLY A 1 99 ? 23.867 -5.057 -13.303 1.00 74.56 99 GLY A O 1
ATOM 816 N N . TRP A 1 100 ? 25.742 -4.660 -14.481 1.00 56.06 100 TRP A N 1
ATOM 817 C CA . TRP A 1 100 ? 26.508 -3.906 -13.462 1.00 56.06 100 TRP A CA 1
ATOM 818 C C . TRP A 1 100 ? 26.626 -2.380 -13.716 1.00 56.06 100 TRP A C 1
ATOM 820 O O . TRP A 1 100 ? 27.690 -1.809 -13.520 1.00 56.06 100 TRP A O 1
ATOM 830 N N . GLU A 1 101 ? 25.566 -1.693 -14.144 1.00 63.44 101 GLU A N 1
ATOM 831 C CA . GLU A 1 101 ? 25.596 -0.229 -14.410 1.00 63.44 101 GLU A CA 1
ATOM 832 C C . GLU A 1 101 ? 25.312 0.652 -13.157 1.00 63.44 101 GLU A C 1
ATOM 834 O O . GLU A 1 101 ? 25.356 0.170 -12.024 1.00 63.44 101 GLU A O 1
ATOM 839 N N . GLU A 1 102 ? 24.977 1.942 -13.267 1.00 67.12 102 GLU A N 1
ATOM 840 C CA . GLU A 1 102 ? 24.386 2.714 -12.149 1.00 67.12 102 GLU A CA 1
ATOM 841 C C . GLU A 1 102 ? 22.857 2.551 -12.076 1.00 67.12 102 GLU A C 1
ATOM 843 O O . GLU A 1 102 ? 22.172 2.300 -13.068 1.00 67.12 102 GLU A O 1
ATOM 848 N N . ALA A 1 103 ? 22.304 2.546 -10.858 1.00 71.06 103 ALA A N 1
ATOM 849 C CA . ALA A 1 103 ? 20.908 2.173 -10.621 1.00 71.06 103 ALA A CA 1
ATOM 850 C C . ALA A 1 103 ? 19.970 3.378 -10.816 1.00 71.06 103 ALA A C 1
ATOM 852 O O . ALA A 1 103 ? 19.744 4.153 -9.886 1.00 71.06 103 ALA A O 1
ATOM 853 N N . TYR A 1 104 ? 19.399 3.517 -12.017 1.00 83.38 104 TYR A N 1
ATOM 854 C CA . TYR A 1 104 ? 18.352 4.499 -12.325 1.00 83.38 104 TYR A CA 1
ATOM 855 C C . TYR A 1 104 ? 16.951 3.869 -12.280 1.00 83.38 104 TYR A C 1
ATOM 857 O O . TYR A 1 104 ? 16.692 2.841 -12.902 1.00 83.38 104 TYR A O 1
ATOM 865 N N . TYR A 1 105 ? 16.023 4.485 -11.539 1.00 84.19 105 TYR A N 1
ATOM 866 C CA . TYR A 1 105 ? 14.703 3.893 -11.288 1.00 84.19 105 TYR A CA 1
ATOM 867 C C . TYR A 1 105 ? 13.752 3.963 -12.489 1.00 84.19 105 TYR A C 1
ATOM 869 O O . TYR A 1 105 ? 13.021 3.002 -12.722 1.00 84.19 105 TYR A O 1
ATOM 877 N N . GLY A 1 106 ? 13.760 5.064 -13.252 1.00 82.81 106 GLY A N 1
ATOM 878 C CA . GLY A 1 106 ? 12.760 5.356 -14.293 1.00 82.81 106 GLY A CA 1
ATOM 879 C C . GLY A 1 106 ? 12.682 4.336 -15.437 1.00 82.81 106 GLY A C 1
ATOM 880 O O . GLY A 1 106 ? 11.686 4.319 -16.160 1.00 82.81 106 GLY A O 1
ATOM 881 N N . HIS A 1 107 ? 13.692 3.470 -15.562 1.00 82.31 107 HIS A N 1
ATOM 882 C CA . HIS A 1 107 ? 13.782 2.382 -16.545 1.00 82.31 107 HIS A CA 1
ATOM 883 C C . HIS A 1 107 ? 14.179 1.037 -15.913 1.00 82.31 107 HIS A C 1
ATOM 885 O O . HIS A 1 107 ? 14.665 0.138 -16.594 1.00 82.31 107 HIS A O 1
ATOM 891 N N . SER A 1 108 ? 13.999 0.901 -14.599 1.00 86.75 108 SER A N 1
ATOM 892 C CA . SER A 1 108 ? 14.336 -0.323 -13.870 1.00 86.75 108 SER A CA 1
ATOM 893 C C . SER A 1 108 ? 13.320 -1.445 -14.131 1.00 86.75 108 SER A C 1
ATOM 895 O O . SER A 1 108 ? 12.149 -1.194 -14.429 1.00 86.75 108 SER A O 1
ATOM 897 N N . ILE A 1 109 ? 13.742 -2.702 -13.969 1.00 89.19 109 ILE A N 1
ATOM 898 C CA . ILE A 1 109 ? 12.852 -3.868 -14.104 1.00 89.19 109 ILE A CA 1
ATOM 899 C C . ILE A 1 109 ? 11.682 -3.796 -13.095 1.00 89.19 109 ILE A C 1
ATOM 901 O O . ILE A 1 109 ? 10.541 -4.032 -13.506 1.00 89.19 109 ILE A O 1
ATOM 905 N N . PRO A 1 110 ? 11.885 -3.401 -11.816 1.00 87.44 110 PRO A N 1
ATOM 906 C CA . PRO A 1 110 ? 10.783 -3.194 -10.880 1.00 87.44 110 PRO A CA 1
ATOM 907 C C . PRO A 1 110 ? 9.799 -2.110 -11.324 1.00 87.44 110 PRO A C 1
ATOM 909 O O . PRO A 1 110 ? 8.594 -2.288 -11.155 1.00 87.44 110 PRO A O 1
ATOM 912 N N . GLU A 1 111 ? 10.277 -1.006 -11.906 1.00 86.75 111 GLU A N 1
ATOM 913 C CA . GLU A 1 111 ? 9.405 0.052 -12.432 1.00 86.75 111 GLU A CA 1
ATOM 914 C C . GLU A 1 111 ? 8.511 -0.486 -13.554 1.00 86.75 111 GLU A C 1
ATOM 916 O O . GLU A 1 111 ? 7.285 -0.335 -13.493 1.00 86.75 111 GLU A O 1
ATOM 921 N N . ALA A 1 112 ? 9.106 -1.202 -14.512 1.00 87.06 112 ALA A N 1
ATOM 922 C CA . ALA A 1 112 ? 8.380 -1.774 -15.635 1.00 87.06 112 ALA A CA 1
ATOM 923 C C . ALA A 1 112 ? 7.354 -2.812 -15.161 1.00 87.06 112 ALA A C 1
ATOM 925 O O . ALA A 1 112 ? 6.194 -2.765 -15.578 1.00 87.06 112 ALA A O 1
ATOM 926 N N . CYS A 1 113 ? 7.752 -3.699 -14.245 1.00 88.75 113 CYS A N 1
ATOM 927 C CA . CYS A 1 113 ? 6.875 -4.698 -13.644 1.00 88.75 113 CYS A CA 1
ATOM 928 C C . CYS A 1 113 ? 5.687 -4.043 -12.933 1.00 88.75 113 CYS A C 1
ATOM 930 O O . CYS A 1 113 ? 4.536 -4.366 -13.235 1.00 88.75 113 CYS A O 1
ATOM 932 N N . MET A 1 114 ? 5.938 -3.089 -12.030 1.00 87.00 114 MET A N 1
ATOM 933 C CA . MET A 1 114 ? 4.878 -2.422 -11.271 1.00 87.00 114 MET A CA 1
ATOM 934 C C . MET A 1 114 ? 3.905 -1.687 -12.194 1.00 87.00 114 MET A C 1
ATOM 936 O O . MET A 1 114 ? 2.687 -1.794 -12.031 1.00 87.00 114 MET A O 1
ATOM 940 N N . HIS A 1 115 ? 4.430 -0.977 -13.195 1.00 83.56 115 HIS A N 1
ATOM 941 C CA . HIS A 1 115 ? 3.625 -0.144 -14.079 1.00 83.56 115 HIS A CA 1
ATOM 942 C C . HIS A 1 115 ? 2.847 -0.941 -15.135 1.00 83.56 115 HIS A C 1
ATOM 944 O O . HIS A 1 115 ? 1.709 -0.586 -15.456 1.00 83.56 115 HIS A O 1
ATOM 950 N N . LYS A 1 116 ? 3.440 -2.005 -15.690 1.00 85.81 116 LYS A N 1
ATOM 951 C CA . LYS A 1 116 ? 2.880 -2.726 -16.843 1.00 85.81 116 LYS A CA 1
ATOM 952 C C . LYS A 1 116 ? 2.233 -4.048 -16.473 1.00 85.81 116 LYS A C 1
ATOM 954 O O . LYS A 1 116 ? 1.205 -4.374 -17.066 1.00 85.81 116 LYS A O 1
ATOM 959 N N . ASP A 1 117 ? 2.793 -4.798 -15.533 1.00 89.44 117 ASP A N 1
ATOM 960 C CA . ASP A 1 117 ? 2.415 -6.199 -15.325 1.00 89.44 117 ASP A CA 1
ATOM 961 C C . ASP A 1 117 ? 1.652 -6.391 -14.023 1.00 89.44 117 ASP A C 1
ATOM 963 O O . ASP A 1 117 ? 0.542 -6.924 -14.026 1.00 89.44 117 ASP A O 1
ATOM 967 N N . PHE A 1 118 ? 2.183 -5.876 -12.918 1.00 90.56 118 PHE A N 1
ATOM 968 C CA . PHE A 1 118 ? 1.586 -6.032 -11.600 1.00 90.56 118 PHE A CA 1
ATOM 969 C C . PHE A 1 118 ? 0.190 -5.409 -11.511 1.00 90.56 118 PHE A C 1
ATOM 971 O O . PHE A 1 118 ? -0.750 -6.060 -11.059 1.00 90.56 118 PHE A O 1
ATOM 978 N N . ILE A 1 119 ? 0.002 -4.192 -12.032 1.00 90.44 119 ILE A N 1
ATOM 979 C CA . ILE A 1 119 ? -1.313 -3.528 -12.052 1.00 90.44 119 ILE A CA 1
ATOM 980 C C . ILE A 1 119 ? -2.383 -4.380 -12.743 1.00 90.44 119 ILE A C 1
ATOM 982 O O . ILE A 1 119 ? -3.544 -4.359 -12.330 1.00 90.44 119 ILE A O 1
ATOM 986 N N . LYS A 1 120 ? -2.019 -5.159 -13.771 1.00 91.69 120 LYS A N 1
ATOM 987 C CA . LYS A 1 120 ? -2.977 -6.006 -14.497 1.00 91.69 120 LYS A CA 1
ATOM 988 C C . LYS A 1 120 ? -3.489 -7.171 -13.649 1.00 91.69 120 LYS A C 1
ATOM 990 O O . LYS A 1 120 ? -4.582 -7.654 -13.932 1.00 91.69 120 LYS A O 1
ATOM 995 N N . ARG A 1 121 ? -2.742 -7.580 -12.617 1.00 92.38 121 ARG A N 1
ATOM 996 C CA . ARG A 1 121 ? -3.124 -8.647 -11.677 1.00 92.38 121 ARG A CA 1
ATOM 997 C C . ARG A 1 121 ? -4.293 -8.245 -10.784 1.00 92.38 121 ARG A C 1
ATOM 999 O O . ARG A 1 121 ? -5.043 -9.109 -10.334 1.00 92.38 121 ARG A O 1
ATOM 1006 N N . LEU A 1 122 ? -4.457 -6.947 -10.534 1.00 92.88 122 LEU A N 1
ATOM 1007 C CA . LEU A 1 122 ? -5.517 -6.398 -9.691 1.00 92.88 122 LEU A CA 1
ATOM 1008 C C . LEU A 1 122 ? -6.877 -6.446 -10.399 1.00 92.88 122 LEU A C 1
ATOM 1010 O O . LEU A 1 122 ? -6.957 -6.448 -11.627 1.00 92.88 122 LEU A O 1
ATOM 1014 N N . SER A 1 123 ? -7.977 -6.422 -9.646 1.00 92.00 123 SER A N 1
ATOM 1015 C CA . SER A 1 123 ? -9.311 -6.282 -10.245 1.00 92.00 123 SER A CA 1
ATOM 1016 C C . SER A 1 123 ? -9.476 -4.937 -10.970 1.00 92.00 123 SER A C 1
ATOM 1018 O O . SER A 1 123 ? -8.841 -3.938 -10.625 1.00 92.00 123 SER A O 1
ATOM 1020 N N . LYS A 1 124 ? -10.368 -4.878 -11.970 1.00 91.56 124 LYS A N 1
ATOM 1021 C CA . LYS A 1 124 ? -10.609 -3.646 -12.743 1.00 91.56 124 LYS A CA 1
ATOM 1022 C C . LYS A 1 124 ? -11.063 -2.475 -11.877 1.00 91.56 124 LYS A C 1
ATOM 1024 O O . LYS A 1 124 ? -10.681 -1.344 -12.162 1.00 91.56 124 LYS A O 1
ATOM 1029 N N . ASP A 1 125 ? -11.819 -2.736 -10.818 1.00 90.94 125 ASP A N 1
ATOM 1030 C CA . ASP A 1 125 ? -12.274 -1.686 -9.909 1.00 90.94 125 ASP A CA 1
ATOM 1031 C C . ASP A 1 125 ? -11.123 -1.129 -9.074 1.00 90.94 125 ASP A C 1
ATOM 1033 O O . ASP A 1 125 ? -10.997 0.087 -8.952 1.00 90.94 125 ASP A O 1
ATOM 1037 N N . VAL A 1 126 ? -10.211 -1.979 -8.595 1.00 90.88 126 VAL A N 1
ATOM 1038 C CA . VAL A 1 126 ? -8.997 -1.510 -7.911 1.00 90.88 126 VAL A CA 1
ATOM 1039 C C . VAL A 1 126 ? -8.133 -0.699 -8.878 1.00 90.88 126 VAL A C 1
ATOM 1041 O O . VAL A 1 126 ? -7.773 0.429 -8.562 1.00 90.88 126 VAL A O 1
ATOM 1044 N N . GLN A 1 127 ? -7.897 -1.193 -10.101 1.00 91.56 127 GLN A N 1
ATOM 1045 C CA . GLN A 1 127 ? -7.098 -0.492 -11.121 1.00 91.56 127 GLN A CA 1
ATOM 1046 C C . GLN A 1 127 ? -7.608 0.925 -11.455 1.00 91.56 127 GLN A C 1
ATOM 1048 O O . GLN A 1 127 ? -6.810 1.811 -11.784 1.00 91.56 127 GLN A O 1
ATOM 1053 N N . LYS A 1 128 ? -8.932 1.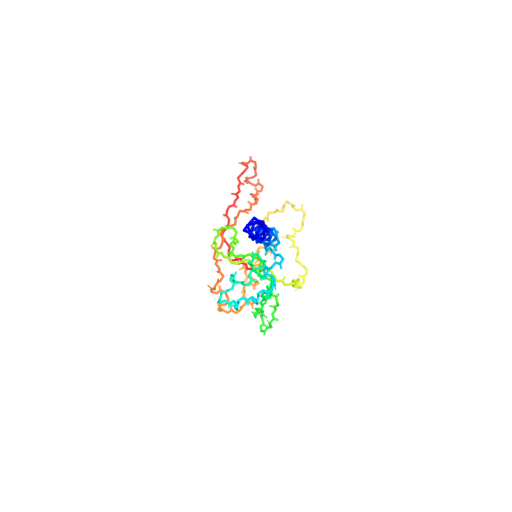139 -11.410 1.00 91.19 128 LYS A N 1
ATOM 1054 C CA . LYS A 1 128 ? -9.573 2.444 -11.650 1.00 91.19 128 LYS A CA 1
ATOM 1055 C C . LYS A 1 128 ? -9.373 3.425 -10.495 1.00 91.19 128 LYS A C 1
ATOM 1057 O O . LYS A 1 128 ? -9.344 4.624 -10.737 1.00 91.19 128 LYS A O 1
ATOM 1062 N N . ASN A 1 129 ? -9.226 2.917 -9.273 1.00 89.25 129 ASN A N 1
ATOM 1063 C CA . ASN A 1 129 ? -9.071 3.721 -8.062 1.00 89.25 129 ASN A CA 1
ATOM 1064 C C . ASN A 1 129 ? -7.604 3.998 -7.695 1.00 89.25 129 ASN A C 1
ATOM 1066 O O . ASN A 1 129 ? -7.350 4.736 -6.747 1.00 89.25 129 ASN A O 1
ATOM 1070 N N . ILE A 1 130 ? -6.639 3.442 -8.438 1.00 89.56 130 ILE A N 1
ATOM 1071 C CA . ILE A 1 130 ? -5.220 3.767 -8.264 1.00 89.56 130 ILE A CA 1
ATOM 1072 C C . ILE A 1 130 ? -4.936 5.141 -8.890 1.00 89.56 130 ILE A C 1
ATOM 1074 O O . ILE A 1 130 ? -5.061 5.283 -10.117 1.00 89.56 130 ILE A O 1
ATOM 1078 N N . PRO A 1 131 ? -4.538 6.142 -8.086 1.00 87.88 131 PRO A N 1
ATOM 1079 C CA . PRO A 1 131 ? -4.243 7.475 -8.582 1.00 87.88 131 PRO A CA 1
ATOM 1080 C C . PRO A 1 131 ? -2.973 7.475 -9.438 1.00 87.88 131 PRO A C 1
ATOM 1082 O O . PRO A 1 131 ? -2.057 6.674 -9.248 1.00 87.88 131 PRO A O 1
ATOM 1085 N N . LEU A 1 132 ? -2.909 8.409 -10.387 1.00 88.50 132 LEU A N 1
ATOM 1086 C CA . LEU A 1 132 ? -1.654 8.741 -11.050 1.00 88.50 132 LEU A CA 1
ATOM 1087 C C . LEU A 1 132 ? -0.850 9.651 -10.114 1.00 88.50 132 LEU A C 1
ATOM 1089 O O . LEU A 1 132 ? -1.231 10.795 -9.880 1.00 88.50 132 LEU A O 1
ATOM 1093 N N . THR A 1 133 ? 0.253 9.136 -9.592 1.00 86.06 133 THR A N 1
ATOM 1094 C CA . THR A 1 133 ? 1.081 9.785 -8.579 1.00 86.06 133 THR A CA 1
ATOM 1095 C C . THR A 1 133 ? 2.377 10.310 -9.190 1.00 86.06 133 THR A C 1
ATOM 1097 O O . THR A 1 133 ? 3.070 9.595 -9.911 1.00 86.06 133 THR A O 1
ATOM 1100 N N . GLU A 1 134 ? 2.707 11.570 -8.903 1.00 87.94 134 GLU A N 1
ATOM 1101 C CA . GLU A 1 134 ? 4.019 12.148 -9.211 1.00 87.94 134 GLU A CA 1
ATOM 1102 C C . GLU A 1 134 ? 5.047 11.730 -8.152 1.00 87.94 134 GLU A C 1
ATOM 1104 O O . GLU A 1 134 ? 4.815 11.916 -6.957 1.00 87.94 134 GLU A O 1
ATOM 1109 N N . LEU A 1 135 ? 6.174 11.185 -8.605 1.00 85.00 135 LEU A N 1
ATOM 1110 C CA . LEU A 1 135 ? 7.305 10.757 -7.792 1.00 85.00 135 LEU A CA 1
ATOM 1111 C C . LEU A 1 135 ? 8.550 11.545 -8.144 1.00 85.00 135 LEU A C 1
ATOM 1113 O O . LEU A 1 135 ? 8.860 11.710 -9.321 1.00 85.00 135 LEU A O 1
ATOM 1117 N N . GLY A 1 136 ? 9.293 11.936 -7.114 1.00 86.94 136 GLY A N 1
ATOM 1118 C CA . GLY A 1 136 ? 10.671 12.369 -7.263 1.00 86.94 136 GLY A CA 1
ATOM 1119 C C . GLY A 1 136 ? 11.616 11.171 -7.263 1.00 86.94 136 GLY A C 1
ATOM 1120 O O . GLY A 1 136 ? 11.593 10.382 -6.320 1.00 86.94 136 GLY A O 1
ATOM 1121 N N . ILE A 1 137 ? 12.450 11.044 -8.290 1.00 86.12 137 ILE A N 1
ATOM 1122 C CA . ILE A 1 137 ? 13.504 10.031 -8.388 1.00 86.12 137 ILE A CA 1
ATOM 1123 C C . ILE A 1 137 ? 14.866 10.698 -8.594 1.00 86.12 137 ILE A C 1
ATOM 1125 O O . ILE A 1 137 ? 14.956 11.857 -9.009 1.00 86.12 137 ILE A O 1
ATOM 1129 N N . LYS A 1 138 ? 15.939 9.961 -8.284 1.00 84.44 138 LYS A N 1
ATOM 1130 C CA . LYS A 1 138 ? 17.299 10.397 -8.619 1.00 84.44 138 LYS A CA 1
ATOM 1131 C C . LYS A 1 138 ? 17.395 10.538 -10.150 1.00 84.44 138 LYS A C 1
ATOM 1133 O O . LYS A 1 138 ? 16.921 9.631 -10.838 1.00 84.44 138 LYS A O 1
ATOM 1138 N N . PRO A 1 139 ? 17.978 11.632 -10.666 1.00 82.38 139 PRO A N 1
ATOM 1139 C CA . PRO A 1 139 ? 18.156 11.822 -12.100 1.00 82.38 139 PRO A CA 1
ATOM 1140 C C . PRO A 1 139 ? 19.055 10.729 -12.686 1.00 82.38 139 PRO A C 1
ATOM 1142 O O . PRO A 1 139 ? 19.890 10.155 -11.977 1.00 82.38 139 PRO A O 1
ATOM 1145 N N . SER A 1 140 ? 18.878 10.454 -13.978 1.00 79.12 140 SER A N 1
ATOM 1146 C CA . SER A 1 140 ? 19.797 9.611 -14.750 1.00 79.12 140 SER A CA 1
ATOM 1147 C C . SER A 1 140 ? 21.204 10.219 -14.788 1.00 79.12 140 SER A C 1
ATOM 1149 O O . SER A 1 140 ? 21.374 11.406 -14.512 1.00 79.12 140 SER A O 1
ATOM 1151 N N . GLU A 1 141 ? 22.215 9.425 -15.153 1.00 77.06 141 GLU A N 1
ATOM 1152 C CA . GLU A 1 141 ? 23.596 9.917 -15.297 1.00 77.06 141 GLU A CA 1
ATOM 1153 C C . GLU A 1 141 ? 23.701 11.100 -16.268 1.00 77.06 141 GLU A C 1
ATOM 1155 O O . GLU A 1 141 ? 24.388 12.072 -15.972 1.00 77.06 141 GLU A O 1
ATOM 1160 N N . GLU A 1 142 ? 22.949 11.073 -17.374 1.00 73.50 142 GLU A N 1
ATOM 1161 C CA . GLU A 1 142 ? 22.873 12.178 -18.343 1.00 73.50 142 GLU A CA 1
ATOM 1162 C C . GLU A 1 142 ? 22.431 13.503 -17.696 1.00 73.50 142 GLU A C 1
ATOM 1164 O O . GLU A 1 142 ? 22.846 14.581 -18.111 1.00 73.50 142 GLU A O 1
ATOM 1169 N N . ASN A 1 143 ? 21.622 13.418 -16.639 1.00 70.69 143 ASN A N 1
ATOM 1170 C CA . ASN A 1 143 ? 21.091 14.558 -15.898 1.00 70.69 143 ASN A CA 1
ATOM 1171 C C . ASN A 1 143 ? 21.771 14.739 -14.522 1.00 70.69 143 ASN A C 1
ATOM 1173 O O . ASN A 1 143 ? 21.321 15.549 -13.701 1.00 70.69 143 ASN A O 1
ATOM 1177 N N . ALA A 1 144 ? 22.834 13.978 -14.233 1.00 67.56 144 ALA A N 1
ATOM 1178 C CA . ALA A 1 144 ? 23.532 14.016 -12.955 1.00 67.56 144 ALA A CA 1
ATOM 1179 C C . ALA A 1 144 ? 24.375 15.298 -12.816 1.00 67.56 144 ALA A C 1
ATOM 1181 O O . ALA A 1 144 ? 24.938 15.814 -13.775 1.00 67.56 144 ALA A O 1
ATOM 1182 N N . GLY A 1 145 ? 24.462 15.833 -11.593 1.00 61.94 145 GLY A N 1
ATOM 1183 C CA . GLY A 1 145 ? 25.287 17.010 -11.274 1.00 61.94 145 GLY A CA 1
ATOM 1184 C C . GLY A 1 145 ? 24.529 18.330 -11.092 1.00 61.94 145 GLY A C 1
ATOM 1185 O O . GLY A 1 145 ? 25.072 19.249 -10.489 1.00 61.94 145 GLY A O 1
ATOM 1186 N N . MET A 1 146 ? 23.254 18.421 -11.488 1.00 61.31 146 MET A N 1
ATOM 1187 C CA . MET A 1 146 ? 22.436 19.626 -11.247 1.00 61.31 146 MET A CA 1
ATOM 1188 C C . MET A 1 146 ? 21.721 19.649 -9.883 1.00 61.31 146 MET A C 1
ATOM 1190 O O . MET A 1 146 ? 20.994 20.595 -9.588 1.00 61.31 146 MET A O 1
ATOM 1194 N N . GLY A 1 147 ? 21.861 18.610 -9.050 1.00 61.88 147 GLY A N 1
ATOM 1195 C CA . GLY A 1 147 ? 21.118 18.496 -7.781 1.00 61.88 147 GLY A CA 1
ATOM 1196 C C . GLY A 1 147 ? 19.591 18.446 -7.958 1.00 61.88 147 GLY A C 1
ATOM 1197 O O . GLY A 1 147 ? 18.848 18.680 -7.008 1.00 61.88 147 GLY A O 1
ATOM 1198 N N . HIS A 1 148 ? 19.119 18.179 -9.177 1.00 73.69 148 HIS A N 1
ATOM 1199 C CA . HIS A 1 148 ? 17.702 18.159 -9.516 1.00 73.69 148 HIS A CA 1
ATOM 1200 C C . HIS A 1 148 ? 17.091 16.788 -9.236 1.00 73.69 148 HIS A C 1
ATOM 1202 O O . HIS A 1 148 ? 17.711 15.757 -9.473 1.00 73.69 148 HIS A O 1
ATOM 1208 N N . ILE A 1 149 ? 15.856 16.792 -8.739 1.00 82.12 149 ILE A N 1
ATOM 1209 C CA . ILE A 1 149 ? 15.013 15.602 -8.621 1.00 82.12 149 ILE A CA 1
ATOM 1210 C C . ILE A 1 149 ? 14.229 15.480 -9.924 1.00 82.12 149 ILE A C 1
ATOM 1212 O O . ILE A 1 149 ? 13.539 16.423 -10.318 1.00 82.12 149 ILE A O 1
ATOM 1216 N N . GLU A 1 150 ? 14.299 14.323 -10.572 1.00 85.88 150 GLU A N 1
ATOM 1217 C CA . GLU A 1 150 ? 13.470 14.055 -11.741 1.00 85.88 150 GLU A CA 1
ATOM 1218 C C . GLU A 1 150 ? 12.065 13.644 -11.295 1.00 85.88 150 GLU A C 1
ATOM 1220 O O . GLU A 1 150 ? 11.898 12.878 -10.344 1.00 85.88 150 GLU A O 1
ATOM 1225 N N . LYS A 1 151 ? 11.039 14.166 -11.971 1.00 87.56 151 LYS A N 1
ATOM 1226 C CA . LYS A 1 151 ? 9.639 13.899 -11.644 1.00 87.56 151 LYS A CA 1
ATOM 1227 C C . LYS A 1 151 ? 9.007 12.971 -12.668 1.00 87.56 151 LYS A C 1
ATOM 1229 O O . LYS A 1 151 ? 8.823 13.353 -13.820 1.00 87.56 151 LYS A O 1
ATOM 1234 N N . ILE A 1 152 ? 8.588 11.789 -12.228 1.00 85.69 152 ILE A N 1
ATOM 1235 C CA . ILE A 1 152 ? 7.865 10.822 -13.061 1.00 85.69 152 ILE A CA 1
ATOM 1236 C C . ILE A 1 152 ? 6.432 10.640 -12.558 1.00 85.69 152 ILE A C 1
ATOM 1238 O O . ILE A 1 152 ? 6.174 10.694 -11.360 1.00 85.69 152 ILE A O 1
ATOM 1242 N N . LYS A 1 153 ? 5.478 10.396 -13.461 1.00 87.12 153 LYS A N 1
ATOM 1243 C CA . LYS A 1 153 ? 4.080 10.098 -13.100 1.00 87.12 153 LYS A CA 1
ATOM 1244 C C . LYS A 1 153 ? 3.789 8.619 -13.279 1.00 87.12 153 LYS A C 1
ATOM 1246 O O . LYS A 1 153 ? 3.944 8.108 -14.388 1.00 87.12 153 LYS A O 1
ATOM 1251 N N . ARG A 1 154 ? 3.363 7.935 -12.215 1.00 85.50 154 ARG A N 1
ATOM 1252 C CA . ARG A 1 154 ? 3.077 6.493 -12.210 1.00 85.50 154 ARG A CA 1
ATOM 1253 C C . ARG A 1 154 ? 1.842 6.165 -11.390 1.00 85.50 154 ARG A C 1
ATOM 1255 O O . ARG A 1 154 ? 1.560 6.803 -10.385 1.00 85.50 154 ARG A O 1
ATOM 1262 N N . LYS A 1 155 ? 1.106 5.143 -11.823 1.00 81.06 155 LYS A N 1
ATOM 1263 C CA . LYS A 1 155 ? 0.128 4.479 -10.963 1.00 81.06 155 LYS A CA 1
ATOM 1264 C C . LYS A 1 155 ? 0.909 3.645 -9.957 1.00 81.06 155 LYS A C 1
ATOM 1266 O O . LYS A 1 155 ? 1.584 2.703 -10.360 1.00 81.06 155 LYS A O 1
ATOM 1271 N N . LEU A 1 156 ? 0.863 4.042 -8.693 1.00 73.31 156 LEU A N 1
ATOM 1272 C CA . LEU A 1 156 ? 1.542 3.356 -7.601 1.00 73.31 156 LEU A CA 1
ATOM 1273 C C . LEU A 1 156 ? 0.521 2.781 -6.650 1.00 73.31 156 LEU A C 1
ATOM 1275 O O . LEU A 1 156 ? -0.526 3.385 -6.416 1.00 73.31 156 LEU A O 1
ATOM 1279 N N . PHE A 1 157 ? 0.852 1.622 -6.112 1.00 66.56 157 PHE A N 1
ATOM 1280 C CA . PHE A 1 157 ? -0.043 0.851 -5.287 1.00 66.56 157 PHE A CA 1
ATOM 1281 C C . PHE A 1 157 ? 0.744 0.022 -4.288 1.00 66.56 157 PHE A C 1
ATOM 1283 O O . PHE A 1 157 ? 1.721 -0.633 -4.722 1.00 66.56 157 PHE A O 1
#